Protein AF-A0A6G7WX08-F1 (afdb_monomer)

Foldseek 3Di:
DQDPLSVVLVVLCVVCVPDDDDVVVSVVVNVVSLVVRQVVDAWEWDADPQRFTATPPPRHGQGDPPDPDGHQFRPPPSGRHGYDCPVVD

Mean predicted aligned error: 8.86 Å

pLDDT: mean 78.92, std 8.84, range [50.06, 92.25]

Solvent-accessible surface area (backbone atoms only — not comparable to full-atom values): 5312 Å² total; per-residue (Å²): 134,84,53,75,43,50,52,51,44,53,52,50,50,64,68,48,74,82,52,96,63,68,63,66,65,55,48,53,54,50,52,53,36,49,55,50,32,38,70,76,54,61,36,53,60,41,74,51,98,87,57,28,29,19,31,68,86,78,64,48,73,30,30,51,74,89,54,91,69,66,43,62,36,34,80,48,88,89,64,55,45,37,45,45,59,81,88,78,111

Sequence (89 aa):
MKNKYQEALDDFESVYRNVTLDDDLTNEKRDVLQGLIDKETPMKPVKNSYGDYLCGKCNNLVWENFTPDRHERCNDKECGQVVDWSDEK

Secondary structure (DSSP, 8-state):
---HHHHHHHHHHHHHTT----HHHHHHHHHHHHHHHHHH-PBPPEE-TTS-EE-TTT--EEE-TT-S---SB---TTT-PBB--GGG-

Radius of gyration: 14.64 Å; Cα contacts (8 Å, |Δi|>4): 113; chains: 1; bounding box: 36×29×37 Å

Structure (mmCIF, N/CA/C/O backbone):
data_AF-A0A6G7WX08-F1
#
_entry.id   AF-A0A6G7WX08-F1
#
loop_
_atom_site.group_PDB
_atom_site.id
_atom_site.type_symbol
_atom_site.label_atom_id
_atom_site.label_alt_id
_atom_site.label_comp_id
_atom_site.label_asym_id
_atom_site.label_entity_id
_atom_site.label_seq_id
_atom_site.pdbx_PDB_ins_code
_atom_site.Cartn_x
_atom_site.Cartn_y
_atom_site.Cartn_z
_atom_site.occupancy
_atom_site.B_iso_or_equiv
_atom_site.auth_seq_id
_atom_site.auth_comp_id
_atom_site.auth_asym_id
_atom_site.auth_atom_id
_atom_site.pdbx_PDB_model_num
ATOM 1 N N . MET A 1 1 ? -8.118 -11.120 1.035 1.00 50.06 1 MET A N 1
ATOM 2 C CA . MET A 1 1 ? -8.450 -11.275 2.467 1.00 50.06 1 MET A CA 1
ATOM 3 C C . MET A 1 1 ? -8.046 -9.978 3.147 1.00 50.06 1 MET A C 1
ATOM 5 O O . MET A 1 1 ? -6.895 -9.594 2.981 1.00 50.06 1 MET A O 1
ATOM 9 N N . LYS A 1 2 ? -8.978 -9.241 3.764 1.00 63.59 2 LYS A N 1
ATOM 10 C CA . LYS A 1 2 ? -8.635 -8.016 4.504 1.00 63.59 2 LYS A CA 1
ATOM 11 C C . LYS A 1 2 ? -7.993 -8.429 5.832 1.00 63.59 2 LYS A C 1
ATOM 13 O O . LYS A 1 2 ? -8.403 -9.432 6.408 1.00 63.59 2 LYS A O 1
ATOM 18 N N . ASN A 1 3 ? -6.946 -7.728 6.263 1.00 76.88 3 ASN A N 1
ATOM 19 C CA . ASN A 1 3 ? -6.392 -7.934 7.600 1.00 76.88 3 ASN A CA 1
ATOM 20 C C . ASN A 1 3 ? -7.223 -7.132 8.622 1.00 76.88 3 ASN A C 1
ATOM 22 O O . ASN A 1 3 ? -7.927 -6.190 8.253 1.00 76.88 3 ASN A O 1
ATOM 26 N N . LYS A 1 4 ? -7.107 -7.475 9.906 1.00 79.44 4 LYS A N 1
ATOM 27 C CA . LYS A 1 4 ? -7.859 -6.830 10.999 1.00 79.44 4 LYS A CA 1
ATOM 28 C C . LYS A 1 4 ? -7.615 -5.317 11.128 1.00 79.44 4 LYS A C 1
ATOM 30 O O . LYS A 1 4 ? -8.472 -4.605 11.636 1.00 79.44 4 LYS A O 1
ATOM 35 N N . TYR A 1 5 ? -6.463 -4.806 10.687 1.00 82.25 5 TYR A N 1
ATOM 36 C CA . TYR A 1 5 ? -6.182 -3.366 10.687 1.00 82.25 5 TYR A CA 1
ATOM 37 C C . TYR A 1 5 ? -6.845 -2.656 9.510 1.00 82.25 5 TYR A C 1
ATOM 39 O O . TYR A 1 5 ? -7.270 -1.518 9.663 1.00 82.25 5 TYR A O 1
ATOM 47 N N . GLN A 1 6 ? -6.969 -3.323 8.360 1.00 73.44 6 GLN A N 1
ATOM 48 C CA . GLN A 1 6 ? -7.751 -2.819 7.235 1.00 73.44 6 GLN A CA 1
ATOM 49 C C . GLN A 1 6 ? -9.229 -2.748 7.617 1.00 73.44 6 GLN A C 1
ATOM 51 O O . GLN A 1 6 ? -9.868 -1.754 7.313 1.00 73.44 6 GLN A O 1
ATOM 56 N N . GLU A 1 7 ? -9.755 -3.745 8.332 1.00 78.69 7 GLU A N 1
ATOM 57 C CA . GLU A 1 7 ? -11.117 -3.688 8.888 1.00 78.69 7 GLU A CA 1
ATOM 58 C C . GLU A 1 7 ? -11.271 -2.528 9.885 1.00 78.69 7 GLU A C 1
ATOM 60 O O . GLU A 1 7 ? -12.208 -1.747 9.771 1.00 78.69 7 GLU A O 1
ATOM 65 N N . ALA A 1 8 ? -10.305 -2.341 10.791 1.00 83.44 8 ALA A N 1
ATOM 66 C CA . ALA A 1 8 ? -10.320 -1.224 11.736 1.00 83.44 8 ALA A CA 1
ATOM 67 C C . ALA A 1 8 ? -10.232 0.155 11.056 1.00 83.44 8 ALA A C 1
ATOM 69 O O . ALA A 1 8 ? -10.855 1.105 11.526 1.00 83.44 8 ALA A O 1
ATOM 70 N N . LEU A 1 9 ? -9.470 0.276 9.963 1.00 81.06 9 LEU A N 1
ATOM 71 C CA . LEU A 1 9 ? -9.409 1.500 9.165 1.00 81.06 9 LEU A CA 1
ATOM 72 C C . LEU A 1 9 ? -10.731 1.753 8.436 1.00 81.06 9 LEU A C 1
ATOM 74 O O . LEU A 1 9 ? -11.223 2.876 8.466 1.00 81.06 9 LEU A O 1
ATOM 78 N N . ASP A 1 10 ? -11.328 0.720 7.842 1.00 78.38 10 ASP A N 1
ATOM 79 C CA . ASP A 1 10 ? -12.619 0.828 7.158 1.00 78.38 10 ASP A CA 1
ATOM 80 C C . ASP A 1 10 ? -13.733 1.258 8.144 1.00 78.38 10 ASP A C 1
ATOM 82 O O . ASP A 1 10 ? -14.527 2.153 7.838 1.00 78.38 10 ASP A O 1
ATOM 86 N N . ASP A 1 11 ? -13.756 0.685 9.354 1.00 83.19 11 ASP A N 1
ATOM 87 C CA . ASP A 1 11 ? -14.683 1.066 10.429 1.00 83.19 11 ASP A CA 1
ATOM 88 C C . ASP A 1 11 ? -14.443 2.508 10.900 1.00 83.19 11 ASP A C 1
ATOM 90 O O . ASP A 1 11 ? -15.391 3.286 11.062 1.00 83.19 11 ASP A O 1
ATOM 94 N N . PHE A 1 12 ? -13.174 2.889 11.078 1.00 81.69 12 PHE A N 1
ATOM 95 C CA . PHE A 1 12 ? -12.781 4.253 11.426 1.00 81.69 12 PHE A CA 1
ATOM 96 C C . PHE A 1 12 ? -13.252 5.255 10.363 1.00 81.69 12 PHE A C 1
ATOM 98 O O . PHE A 1 12 ? -13.909 6.239 10.687 1.00 81.69 12 PHE A O 1
ATOM 105 N N . GLU A 1 13 ? -13.021 5.001 9.077 1.00 76.00 13 GLU A N 1
ATOM 106 C CA . GLU A 1 13 ? -13.496 5.894 8.015 1.00 76.00 13 GLU A CA 1
ATOM 107 C C . GLU A 1 13 ? -15.026 5.955 7.923 1.00 76.00 13 GLU A C 1
ATOM 109 O O . GLU A 1 13 ? -15.588 7.028 7.684 1.00 76.00 13 GLU A O 1
ATOM 114 N N . SER A 1 14 ? -15.713 4.830 8.145 1.00 78.69 14 SER A N 1
ATOM 115 C CA . SER A 1 14 ? -17.177 4.756 8.115 1.00 78.69 14 SER A CA 1
ATOM 116 C C . SER A 1 14 ? -17.826 5.597 9.217 1.00 78.69 14 SER A C 1
ATOM 118 O O . SER A 1 14 ? -18.822 6.280 8.969 1.00 78.69 14 SER A O 1
ATOM 120 N N . VAL A 1 15 ? -17.275 5.569 10.433 1.00 74.31 15 VAL A N 1
ATOM 121 C CA . VAL A 1 15 ? -17.799 6.343 11.571 1.00 74.31 15 VAL A CA 1
ATOM 122 C C . VAL A 1 15 ? -17.539 7.842 11.386 1.00 74.31 15 VAL A C 1
ATOM 124 O O . VAL A 1 15 ? -18.391 8.665 11.722 1.00 74.31 15 VAL A O 1
ATOM 127 N N . TYR A 1 16 ? -16.395 8.204 10.806 1.00 70.50 16 TYR A N 1
ATOM 128 C CA . TYR A 1 16 ? -15.934 9.592 10.739 1.00 70.50 16 TYR A CA 1
ATOM 129 C C . TYR A 1 16 ? -16.382 10.327 9.467 1.00 70.50 16 TYR A C 1
ATOM 131 O O . TYR A 1 16 ? -16.332 11.553 9.424 1.00 70.50 16 TYR A O 1
ATOM 139 N N . ARG A 1 17 ? -16.913 9.618 8.459 1.00 64.31 17 ARG A N 1
ATOM 140 C CA . ARG A 1 17 ? -17.397 10.198 7.188 1.00 64.31 17 ARG A CA 1
ATOM 141 C C . ARG A 1 17 ? -18.442 11.311 7.344 1.00 64.31 17 ARG A C 1
ATOM 143 O O . ARG A 1 17 ? -18.635 12.083 6.412 1.00 64.31 17 ARG A O 1
ATOM 150 N N . ASN A 1 18 ? -19.123 11.373 8.491 1.00 62.66 18 ASN A N 1
ATOM 151 C CA . ASN A 1 18 ? -20.237 12.288 8.756 1.00 62.66 18 ASN A CA 1
ATOM 152 C C . ASN A 1 18 ? -20.030 13.189 9.988 1.00 62.66 18 ASN A C 1
ATOM 154 O O . ASN A 1 18 ? -20.979 13.852 10.409 1.00 62.66 18 ASN A O 1
ATOM 158 N N . VAL A 1 19 ? -18.836 13.209 10.591 1.00 64.75 19 VAL A N 1
ATOM 159 C CA . VAL A 1 19 ? -18.579 13.979 11.818 1.00 64.75 19 VAL A CA 1
ATOM 160 C C . VAL A 1 19 ? -17.444 14.967 11.578 1.00 64.75 19 VAL A C 1
ATOM 162 O O . VAL A 1 19 ? -16.350 14.575 11.190 1.00 64.75 19 VAL A O 1
ATOM 165 N N . THR A 1 20 ? -17.695 16.254 11.827 1.00 58.19 20 THR A N 1
ATOM 166 C CA . THR A 1 20 ? -16.638 17.272 11.877 1.00 58.19 20 THR A CA 1
ATOM 167 C C . THR A 1 20 ? -15.879 17.094 13.189 1.00 58.19 20 THR A C 1
ATOM 169 O O . THR A 1 20 ? -16.341 17.530 14.244 1.00 58.19 20 THR A O 1
ATOM 172 N N . LEU A 1 21 ? -14.767 16.371 13.142 1.00 61.19 21 LEU A N 1
ATOM 173 C CA . LEU A 1 21 ? -13.861 16.197 14.274 1.00 61.19 21 LEU A CA 1
ATOM 174 C C . LEU A 1 21 ? -12.599 17.026 14.068 1.00 61.19 21 LEU A C 1
ATOM 176 O O . LEU A 1 21 ? -12.388 17.596 13.005 1.00 61.19 21 LEU A O 1
ATOM 180 N N . ASP A 1 22 ? -11.797 17.116 15.124 1.00 68.88 22 ASP A N 1
ATOM 181 C CA . ASP A 1 22 ? -10.447 17.658 15.052 1.00 68.88 22 ASP A CA 1
ATOM 182 C C . ASP A 1 22 ? -9.652 16.868 13.994 1.00 68.88 22 ASP A C 1
ATOM 184 O O . ASP A 1 22 ? -9.405 15.661 14.147 1.00 68.88 22 ASP A O 1
ATOM 188 N N . ASP A 1 23 ? -9.351 17.537 12.879 1.00 67.81 23 ASP A N 1
ATOM 189 C CA . ASP A 1 23 ? -8.732 16.938 11.697 1.00 67.81 23 ASP A CA 1
ATOM 190 C C . ASP A 1 23 ? -7.355 16.343 12.035 1.00 67.81 23 ASP A C 1
ATOM 192 O O . ASP A 1 23 ? -6.985 15.300 11.490 1.00 67.81 23 ASP A O 1
ATOM 196 N N . ASP A 1 24 ? -6.630 16.928 12.993 1.00 72.44 24 ASP A N 1
ATOM 197 C CA . ASP A 1 24 ? -5.269 16.508 13.334 1.00 72.44 24 ASP A CA 1
ATOM 198 C C . ASP A 1 24 ? -5.259 15.144 14.038 1.00 72.44 24 ASP A C 1
ATOM 200 O O . ASP A 1 24 ? -4.519 14.237 13.646 1.00 72.44 24 ASP A O 1
ATOM 204 N N . LEU A 1 25 ? -6.144 14.943 15.022 1.00 71.56 25 LEU A N 1
ATOM 205 C CA . LEU A 1 25 ? -6.262 13.656 15.721 1.00 71.56 25 LEU A CA 1
ATOM 206 C C . LEU A 1 25 ? -6.775 12.553 14.781 1.00 71.56 25 LEU A C 1
ATOM 208 O O . LEU A 1 25 ? -6.373 11.391 14.887 1.00 71.56 25 LEU A O 1
ATOM 212 N N . THR A 1 26 ? -7.666 12.913 13.855 1.00 76.50 26 THR A N 1
ATOM 213 C CA . THR A 1 26 ? -8.256 11.973 12.894 1.00 76.50 26 THR A CA 1
ATOM 214 C C . THR A 1 26 ? -7.215 11.493 11.877 1.00 76.50 26 THR A C 1
ATOM 216 O O . THR A 1 26 ? -7.155 10.297 11.574 1.00 76.50 26 THR A O 1
ATOM 219 N N . ASN A 1 27 ? -6.351 12.397 11.408 1.00 76.44 27 ASN A N 1
ATOM 220 C CA . ASN A 1 27 ? -5.240 12.072 10.516 1.00 76.44 27 ASN A CA 1
ATOM 221 C C . ASN A 1 27 ? -4.166 11.230 11.221 1.00 76.44 27 ASN A C 1
ATOM 223 O O . ASN A 1 27 ? -3.746 10.212 10.676 1.00 76.44 27 ASN A O 1
ATOM 227 N N . GLU A 1 28 ? -3.803 11.554 12.468 1.00 82.06 28 GLU A N 1
ATOM 228 C CA . GLU A 1 28 ? -2.812 10.773 13.225 1.00 82.06 28 GLU A CA 1
ATOM 229 C C . GLU A 1 28 ? -3.251 9.307 13.406 1.00 82.06 28 GLU A C 1
ATOM 231 O O . GLU A 1 28 ? -2.470 8.373 13.202 1.00 82.06 28 GLU A O 1
AT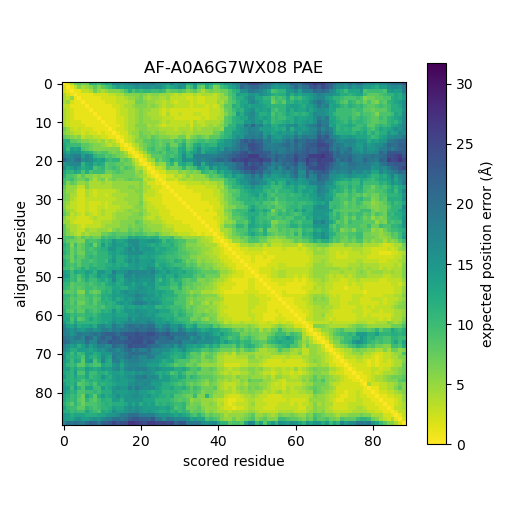OM 236 N N . LYS A 1 29 ? -4.522 9.066 13.762 1.00 81.31 29 LYS A N 1
ATOM 237 C CA . LYS A 1 29 ? -5.043 7.695 13.923 1.00 81.31 29 LYS A CA 1
ATOM 238 C C . LYS A 1 29 ? -5.118 6.938 12.602 1.00 81.31 29 LYS A C 1
ATOM 240 O O . LYS A 1 29 ? -4.813 5.742 12.582 1.00 81.31 29 LYS A O 1
ATOM 245 N N . ARG A 1 30 ? -5.471 7.626 11.514 1.00 80.62 30 ARG A N 1
ATOM 246 C CA . ARG A 1 30 ? -5.445 7.072 10.156 1.00 80.62 30 ARG A CA 1
ATOM 247 C C . ARG A 1 30 ? -4.030 6.638 9.770 1.00 80.62 30 ARG A C 1
ATOM 249 O O . ARG A 1 30 ? -3.857 5.500 9.338 1.00 80.62 30 ARG A O 1
ATOM 256 N N . ASP A 1 31 ? -3.028 7.480 10.007 1.00 81.12 31 ASP A N 1
ATOM 257 C CA . ASP A 1 31 ? -1.627 7.184 9.686 1.00 81.12 31 ASP A CA 1
ATOM 258 C C . ASP A 1 31 ? -1.093 5.984 10.479 1.00 81.12 31 ASP A C 1
ATOM 260 O O . ASP A 1 31 ? -0.410 5.116 9.927 1.00 81.12 31 ASP A O 1
ATOM 264 N N . VAL A 1 32 ? -1.451 5.876 11.764 1.00 86.06 32 VAL A N 1
ATOM 265 C CA . VAL A 1 32 ? -1.085 4.719 12.599 1.00 86.06 32 VAL A CA 1
ATOM 266 C C . VAL A 1 32 ? -1.700 3.426 12.060 1.00 86.06 32 VAL A C 1
ATOM 268 O O . VAL A 1 32 ? -0.992 2.425 11.921 1.00 86.06 32 VAL A O 1
ATOM 271 N N . LEU A 1 33 ? -3.001 3.428 11.751 1.00 82.06 33 LEU A N 1
ATOM 272 C CA . LEU A 1 33 ? -3.688 2.253 11.205 1.00 82.06 33 LEU A CA 1
ATOM 273 C C . LEU A 1 33 ? -3.112 1.859 9.845 1.00 82.06 33 LEU A C 1
ATOM 275 O O . LEU A 1 33 ? -2.830 0.680 9.619 1.00 82.06 33 LEU A O 1
ATOM 279 N N . GLN A 1 34 ? -2.850 2.837 8.981 1.00 76.81 34 GLN A N 1
ATOM 280 C CA . GLN A 1 34 ? -2.222 2.599 7.690 1.00 76.81 34 GLN A CA 1
ATOM 281 C C . GLN A 1 34 ? -0.825 1.981 7.855 1.00 76.81 34 GLN A C 1
ATOM 283 O O . GLN A 1 34 ? -0.528 0.968 7.226 1.00 76.81 34 GLN A O 1
ATOM 288 N N . GLY A 1 35 ? -0.001 2.493 8.775 1.00 80.06 35 GLY A N 1
ATOM 289 C CA . GLY A 1 35 ? 1.319 1.925 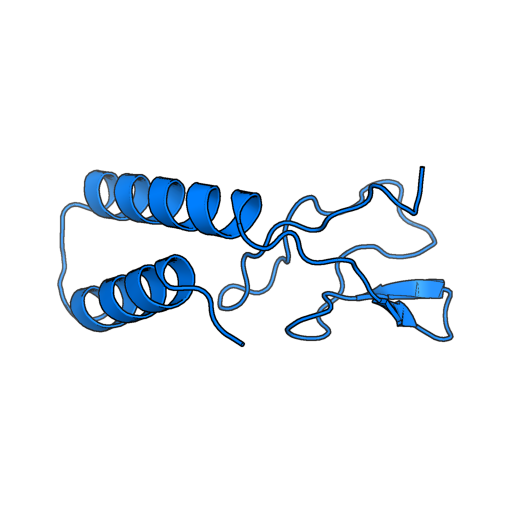9.061 1.00 80.06 35 GLY A CA 1
ATOM 290 C C . GLY A 1 35 ? 1.282 0.486 9.595 1.00 80.06 35 GLY A C 1
ATOM 291 O O . GLY A 1 35 ? 2.217 -0.284 9.364 1.00 80.06 35 GLY A O 1
ATOM 292 N N . LEU A 1 36 ? 0.213 0.089 10.293 1.00 83.62 36 LEU A N 1
ATOM 293 C CA . LEU A 1 36 ? 0.004 -1.301 10.718 1.00 83.62 36 LEU A CA 1
ATOM 294 C C . LEU A 1 36 ? -0.416 -2.202 9.549 1.00 83.62 36 LEU A C 1
ATOM 296 O O . LEU A 1 36 ? 0.078 -3.326 9.441 1.00 83.62 36 LEU A O 1
ATOM 300 N N . ILE A 1 37 ? -1.270 -1.706 8.648 1.00 78.94 37 ILE A N 1
ATOM 301 C CA . ILE A 1 37 ? -1.655 -2.409 7.413 1.00 78.9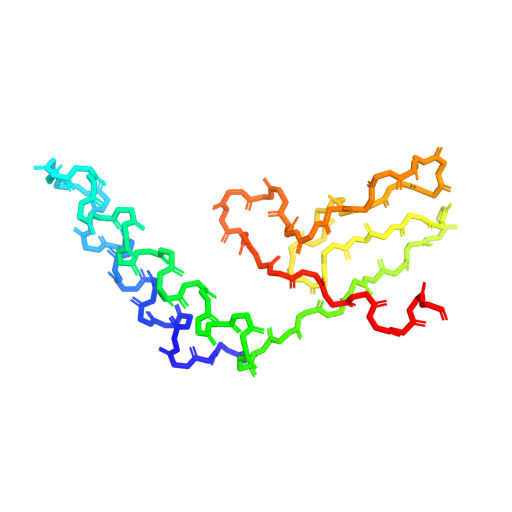4 37 ILE A CA 1
ATOM 302 C C . ILE A 1 37 ? -0.428 -2.657 6.538 1.00 78.94 37 ILE A C 1
ATOM 304 O O . ILE A 1 37 ? -0.231 -3.775 6.066 1.00 78.94 37 ILE A O 1
ATOM 308 N N . ASP A 1 38 ? 0.410 -1.637 6.366 1.00 72.56 38 ASP A N 1
ATOM 309 C CA . ASP A 1 38 ? 1.606 -1.710 5.526 1.00 72.56 38 ASP A CA 1
ATOM 310 C C . ASP A 1 38 ? 2.619 -2.740 6.059 1.00 72.56 38 ASP A C 1
ATOM 312 O O . ASP A 1 38 ? 3.292 -3.413 5.282 1.00 72.56 38 ASP A O 1
ATOM 316 N N . LYS A 1 39 ? 2.699 -2.911 7.387 1.00 76.31 39 LYS A N 1
ATOM 317 C CA . LYS A 1 39 ? 3.550 -3.928 8.031 1.00 76.31 39 LYS A CA 1
ATOM 318 C C . LYS A 1 39 ? 2.995 -5.344 7.909 1.00 76.31 39 LYS A C 1
ATOM 320 O O . LYS A 1 39 ? 3.771 -6.282 7.755 1.00 76.31 39 LYS A O 1
ATOM 325 N N . GLU A 1 40 ? 1.682 -5.513 8.053 1.00 79.81 40 GLU A N 1
ATOM 326 C CA . GLU A 1 40 ? 1.063 -6.844 8.124 1.00 79.81 40 GLU A CA 1
ATOM 327 C C . GLU A 1 40 ? 0.703 -7.394 6.735 1.00 79.81 40 GLU A C 1
ATOM 329 O O . GLU A 1 40 ? 0.688 -8.607 6.534 1.00 79.81 40 GLU A O 1
ATOM 334 N N . THR A 1 41 ? 0.464 -6.518 5.756 1.00 75.12 41 THR A N 1
ATOM 335 C CA . THR A 1 41 ? 0.166 -6.891 4.365 1.00 75.12 41 THR A CA 1
ATOM 336 C C . THR A 1 41 ? 0.828 -5.936 3.367 1.00 75.12 41 THR A C 1
ATOM 338 O O . THR A 1 41 ? 0.130 -5.128 2.747 1.00 75.12 41 THR A O 1
ATOM 341 N N . PRO A 1 42 ? 2.156 -6.023 3.177 1.00 70.94 42 PRO A N 1
ATOM 342 C CA . PRO A 1 42 ? 2.808 -5.378 2.045 1.00 70.94 42 PRO A CA 1
ATOM 343 C C . PRO A 1 42 ? 2.182 -5.865 0.732 1.00 70.94 42 PRO A C 1
ATOM 345 O O . PRO A 1 42 ? 1.972 -7.065 0.530 1.00 70.94 42 PRO A O 1
ATOM 348 N N . MET A 1 43 ? 1.841 -4.929 -0.154 1.00 85.31 43 MET A N 1
ATOM 349 C CA . MET A 1 43 ? 1.232 -5.231 -1.446 1.00 85.31 43 MET A CA 1
ATOM 350 C C . MET A 1 43 ? 2.293 -5.162 -2.536 1.00 85.31 43 MET A C 1
ATOM 352 O O . MET A 1 43 ? 2.909 -4.121 -2.743 1.00 85.31 43 MET A O 1
ATOM 356 N N . LYS A 1 44 ? 2.493 -6.268 -3.254 1.00 87.69 44 LYS A N 1
ATOM 357 C CA . LYS A 1 44 ? 3.395 -6.291 -4.406 1.00 87.69 44 LYS A CA 1
ATOM 358 C C . LYS A 1 44 ? 2.703 -5.696 -5.635 1.00 87.69 44 LYS A C 1
ATOM 360 O O . LYS A 1 44 ? 1.541 -6.034 -5.893 1.00 87.69 44 LYS A O 1
ATOM 365 N N . PRO A 1 45 ? 3.385 -4.833 -6.401 1.00 89.25 45 PRO A N 1
ATOM 366 C CA . PRO A 1 45 ? 2.833 -4.294 -7.629 1.00 89.25 45 PRO A CA 1
ATOM 367 C C . PRO A 1 45 ? 2.750 -5.375 -8.712 1.00 89.25 45 PRO A C 1
ATOM 369 O O . PRO A 1 45 ? 3.501 -6.350 -8.712 1.00 89.25 45 PRO A O 1
ATOM 372 N N . VAL A 1 46 ? 1.838 -5.188 -9.661 1.00 91.88 46 VAL A N 1
ATOM 373 C CA . VAL A 1 46 ? 1.621 -6.100 -10.787 1.00 91.88 46 VAL A CA 1
ATOM 374 C C . VAL A 1 46 ? 2.046 -5.414 -12.075 1.00 91.88 46 VAL A C 1
ATOM 376 O O . VAL A 1 46 ? 1.554 -4.334 -12.398 1.00 91.88 46 VAL A O 1
ATOM 379 N N . LYS A 1 47 ? 2.941 -6.051 -12.832 1.00 92.25 47 LYS A N 1
ATOM 380 C CA . LYS A 1 47 ? 3.409 -5.532 -14.118 1.00 92.25 47 LYS A CA 1
ATOM 381 C C . LYS A 1 47 ? 2.385 -5.792 -15.223 1.00 92.25 47 LYS A C 1
ATOM 383 O O . LYS A 1 47 ? 1.936 -6.926 -15.398 1.00 92.25 47 LYS A O 1
ATOM 388 N N . ASN A 1 48 ? 2.021 -4.757 -15.975 1.00 91.25 48 ASN A N 1
ATOM 389 C CA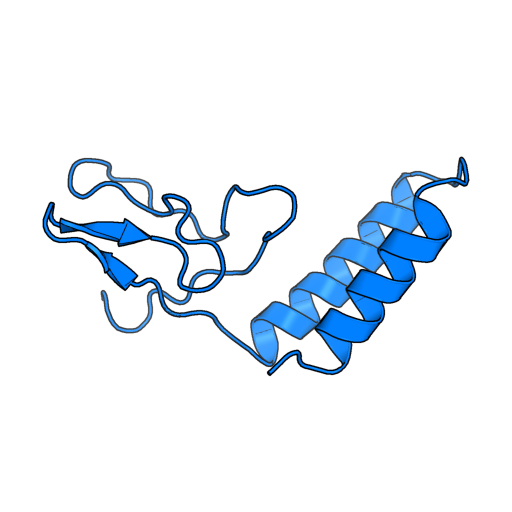 . ASN A 1 48 ? 1.133 -4.868 -17.132 1.00 91.25 48 ASN A CA 1
ATOM 390 C C . ASN A 1 48 ? 1.919 -5.210 -18.422 1.00 91.25 48 ASN A C 1
ATOM 392 O O . ASN A 1 48 ? 3.148 -5.295 -18.431 1.00 91.25 48 ASN A O 1
ATOM 396 N N . SER A 1 49 ? 1.211 -5.386 -19.543 1.00 91.12 49 SER A N 1
ATOM 397 C CA . SER A 1 49 ? 1.818 -5.701 -20.849 1.00 91.12 49 SER A CA 1
ATOM 398 C C . SER A 1 49 ? 2.677 -4.579 -21.446 1.00 91.12 49 SER A C 1
ATOM 400 O 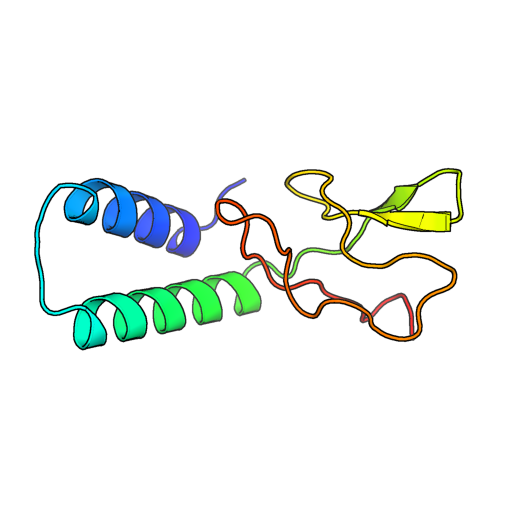O . SER A 1 49 ? 3.479 -4.846 -22.336 1.00 91.12 49 SER A O 1
ATOM 402 N N . TYR A 1 50 ? 2.503 -3.340 -20.984 1.00 87.75 50 TYR A N 1
ATOM 403 C CA . TYR A 1 50 ? 3.280 -2.169 -21.406 1.00 87.75 50 TYR A CA 1
ATOM 404 C C . TYR A 1 50 ? 4.560 -1.986 -20.574 1.00 87.75 50 TYR A C 1
ATOM 406 O O . TYR A 1 50 ? 5.419 -1.175 -20.915 1.00 87.75 50 TYR A O 1
ATOM 414 N N . GLY A 1 51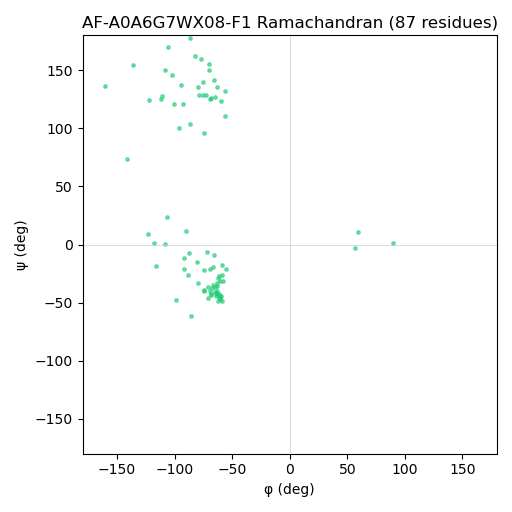 ? 4.723 -2.789 -19.520 1.00 88.31 51 GLY A N 1
ATOM 415 C CA . GLY A 1 51 ? 5.848 -2.726 -18.600 1.00 88.31 51 GLY A CA 1
ATOM 416 C C . GLY A 1 51 ? 5.632 -1.793 -17.410 1.00 88.31 51 GLY A C 1
ATOM 417 O O . GLY A 1 51 ? 6.534 -1.704 -16.582 1.00 88.31 51 GLY A O 1
ATOM 418 N N . ASP A 1 52 ? 4.469 -1.149 -17.298 1.00 90.75 52 ASP A N 1
ATOM 419 C CA . ASP A 1 52 ? 4.111 -0.336 -16.135 1.00 90.75 52 ASP A CA 1
ATOM 420 C C . ASP A 1 52 ? 3.693 -1.217 -14.965 1.00 90.75 52 ASP A C 1
ATOM 422 O O . ASP A 1 52 ? 3.269 -2.365 -15.136 1.00 90.75 52 ASP A O 1
ATOM 426 N N . TYR A 1 53 ? 3.757 -0.650 -13.769 1.00 91.75 53 TYR A N 1
ATOM 427 C CA . TYR A 1 53 ? 3.409 -1.333 -12.538 1.00 91.75 53 TYR A CA 1
ATOM 428 C C . TYR A 1 53 ? 2.133 -0.737 -11.966 1.00 91.75 53 TYR A C 1
ATOM 430 O O . TYR A 1 53 ? 1.991 0.475 -11.775 1.00 91.75 53 TYR A O 1
ATOM 438 N N . LEU A 1 54 ? 1.197 -1.631 -11.686 1.00 91.56 54 LEU A N 1
ATOM 439 C CA . LEU A 1 54 ? -0.118 -1.338 -11.152 1.00 91.56 54 LEU A CA 1
ATOM 440 C C . LEU A 1 54 ? -0.202 -1.798 -9.699 1.00 91.56 54 LEU A C 1
ATOM 442 O O . LEU A 1 54 ? 0.431 -2.770 -9.288 1.00 91.56 54 LEU A O 1
ATOM 446 N N . CYS A 1 55 ? -1.024 -1.114 -8.918 1.00 89.62 55 CYS A N 1
ATOM 447 C CA . CYS A 1 55 ? -1.406 -1.544 -7.588 1.00 89.62 55 CYS A CA 1
ATOM 448 C C . CYS A 1 55 ? -2.101 -2.907 -7.673 1.00 89.62 55 CYS A C 1
ATOM 450 O O . CYS A 1 55 ? -3.137 -3.032 -8.323 1.00 89.62 55 CYS A O 1
ATOM 452 N N . GLY A 1 56 ? -1.594 -3.911 -6.958 1.00 85.19 56 GLY A N 1
ATOM 453 C CA . GLY A 1 56 ? -2.185 -5.250 -6.921 1.00 85.19 56 GLY A CA 1
ATOM 454 C C . GLY A 1 56 ? -3.579 -5.329 -6.277 1.00 85.19 56 GLY A C 1
ATOM 455 O O . GLY A 1 56 ? -4.215 -6.377 -6.350 1.00 85.19 56 GLY A O 1
ATOM 456 N N . LYS A 1 57 ? -4.070 -4.247 -5.648 1.00 83.94 57 LYS A N 1
ATOM 457 C CA . LYS A 1 57 ? -5.407 -4.177 -5.026 1.00 83.94 57 LYS A CA 1
ATOM 458 C C . LYS A 1 57 ? -6.445 -3.483 -5.909 1.00 83.94 57 LYS A C 1
ATOM 460 O O . LYS A 1 57 ? -7.548 -4.001 -6.050 1.00 83.94 57 LYS A O 1
ATOM 465 N N . CYS A 1 58 ? -6.124 -2.316 -6.470 1.00 86.62 58 CYS A N 1
ATOM 466 C CA . CYS A 1 58 ? -7.085 -1.494 -7.221 1.00 86.62 58 CYS A CA 1
ATOM 467 C C . CYS A 1 58 ? -6.714 -1.277 -8.694 1.00 86.62 58 CYS A C 1
ATOM 469 O O . CYS A 1 58 ? -7.441 -0.589 -9.402 1.00 86.62 58 CYS A O 1
ATOM 471 N N . ASN A 1 59 ? -5.602 -1.852 -9.166 1.00 89.50 59 ASN A N 1
ATOM 472 C CA . ASN A 1 59 ? -5.077 -1.714 -10.529 1.00 89.50 59 ASN A CA 1
ATOM 473 C C . ASN A 1 59 ? -4.750 -0.277 -10.972 1.00 89.50 59 ASN A C 1
ATOM 475 O O . ASN A 1 59 ? -4.452 -0.060 -12.145 1.00 89.50 59 ASN A O 1
ATOM 479 N N . ASN A 1 60 ? -4.753 0.699 -10.060 1.00 89.69 60 ASN A N 1
ATOM 480 C CA . ASN A 1 60 ? -4.256 2.038 -10.358 1.00 89.69 60 ASN A CA 1
ATOM 481 C C . ASN A 1 60 ? -2.738 2.045 -10.530 1.00 89.69 60 ASN A C 1
ATOM 483 O O . ASN A 1 60 ? -2.020 1.262 -9.912 1.00 89.69 60 ASN A O 1
ATOM 487 N N . LEU A 1 61 ? -2.259 2.963 -11.358 1.00 89.62 61 LEU A N 1
ATOM 488 C CA . LEU A 1 61 ? -0.854 3.103 -11.707 1.00 89.62 61 LEU A CA 1
ATOM 489 C C . LEU A 1 61 ? -0.009 3.507 -10.489 1.00 89.62 61 LEU A C 1
ATOM 491 O O . LEU A 1 61 ? -0.314 4.489 -9.806 1.00 89.62 61 LEU A O 1
ATOM 495 N N . VAL A 1 62 ? 1.051 2.744 -10.214 1.00 90.00 62 VAL A N 1
ATOM 496 C CA . VAL A 1 62 ? 2.006 3.026 -9.125 1.00 90.00 62 VAL A CA 1
ATOM 497 C C . VAL A 1 62 ? 3.414 3.319 -9.628 1.00 90.00 62 VAL A C 1
ATOM 499 O O . VAL A 1 62 ? 4.202 3.911 -8.897 1.00 90.00 62 VAL A O 1
ATOM 502 N N . TRP A 1 63 ? 3.729 2.942 -10.868 1.00 88.56 63 TRP A N 1
ATOM 503 C CA . TRP A 1 63 ? 4.949 3.359 -11.552 1.00 88.56 63 TRP A CA 1
ATOM 504 C C . TRP A 1 63 ? 4.801 3.174 -13.065 1.00 88.56 63 TRP A C 1
ATOM 506 O O . TRP A 1 63 ? 4.298 2.144 -13.516 1.00 88.56 63 TRP A O 1
ATOM 516 N N . GLU A 1 64 ? 5.251 4.159 -13.839 1.00 85.88 64 GLU A N 1
ATOM 517 C CA . GLU A 1 64 ? 5.362 4.067 -15.297 1.00 85.88 64 GLU A CA 1
ATOM 518 C C . GLU A 1 64 ? 6.780 3.643 -15.665 1.00 85.88 64 GLU A C 1
ATOM 520 O O . GLU A 1 64 ? 7.751 4.176 -15.133 1.00 85.88 64 GLU A O 1
ATOM 525 N N . ASN A 1 65 ? 6.923 2.731 -16.625 1.00 72.06 65 ASN A N 1
ATOM 526 C CA . ASN A 1 65 ? 8.222 2.142 -16.983 1.00 72.06 65 ASN A CA 1
ATOM 527 C C . ASN A 1 65 ? 9.283 3.182 -17.430 1.00 72.06 65 ASN A C 1
ATOM 529 O O . ASN A 1 65 ? 10.477 2.892 -17.464 1.00 72.06 65 ASN A O 1
ATOM 533 N N . PHE A 1 66 ? 8.851 4.397 -17.784 1.00 67.12 66 PHE A N 1
ATOM 534 C CA . PHE A 1 66 ? 9.695 5.490 -18.276 1.00 67.12 66 PHE A CA 1
ATOM 535 C C . PHE A 1 66 ? 9.884 6.639 -17.278 1.00 67.12 66 PHE A C 1
ATOM 537 O O . PHE A 1 66 ? 10.572 7.609 -17.606 1.00 67.12 66 PHE A O 1
ATOM 544 N N . THR A 1 67 ? 9.305 6.557 -16.077 1.00 72.69 67 THR A N 1
ATOM 545 C CA . THR A 1 67 ? 9.490 7.577 -15.039 1.00 72.69 67 THR A CA 1
ATOM 546 C C . THR A 1 67 ? 10.482 7.095 -13.981 1.00 72.69 67 THR A C 1
ATOM 548 O O . THR A 1 67 ? 10.569 5.902 -13.703 1.00 72.69 67 THR A O 1
ATOM 551 N N . PRO A 1 68 ? 11.291 7.984 -13.389 1.00 65.88 68 PRO A N 1
ATOM 552 C CA . PRO A 1 68 ? 12.206 7.594 -12.316 1.00 65.88 68 PRO A CA 1
ATOM 553 C C . PRO A 1 68 ? 11.481 7.345 -10.983 1.00 65.88 68 PRO A C 1
ATOM 555 O O . PRO A 1 68 ? 11.993 6.616 -10.134 1.00 65.88 68 PRO A O 1
ATOM 558 N N . ASP A 1 69 ? 10.286 7.912 -10.807 1.00 74.25 69 ASP A N 1
ATOM 559 C CA . ASP A 1 69 ? 9.619 7.980 -9.511 1.00 74.25 69 ASP A CA 1
ATOM 560 C C . ASP A 1 69 ? 8.618 6.832 -9.337 1.00 74.25 69 ASP A C 1
ATOM 562 O O . ASP A 1 69 ? 7.493 6.859 -9.839 1.00 74.25 69 ASP A O 1
ATOM 566 N N . ARG A 1 70 ? 9.039 5.802 -8.598 1.00 78.81 70 ARG A N 1
ATOM 567 C CA . ARG A 1 70 ? 8.144 4.754 -8.089 1.00 78.81 70 ARG A CA 1
ATOM 568 C C . ARG A 1 70 ? 7.339 5.313 -6.924 1.00 78.81 70 ARG A C 1
ATOM 570 O O . ARG A 1 70 ? 7.920 5.828 -5.970 1.00 78.81 70 ARG A O 1
ATOM 577 N N . HIS A 1 71 ? 6.019 5.164 -6.949 1.00 80.44 71 HIS A N 1
ATOM 578 C CA . HIS A 1 71 ? 5.218 5.542 -5.792 1.00 80.44 71 HIS A CA 1
ATOM 579 C C . HIS A 1 71 ? 5.420 4.529 -4.656 1.00 80.44 71 HIS A C 1
ATOM 581 O O . HIS A 1 71 ? 5.275 3.318 -4.837 1.00 80.44 71 HIS A O 1
ATOM 587 N N . GLU A 1 72 ? 5.732 5.027 -3.459 1.00 81.31 72 GLU A N 1
ATOM 588 C CA . GLU A 1 72 ? 5.813 4.205 -2.242 1.00 81.31 72 GLU A CA 1
ATOM 589 C C . GLU A 1 72 ? 4.430 3.711 -1.791 1.00 81.31 72 GLU A C 1
ATOM 591 O O . GLU A 1 72 ? 4.319 2.726 -1.064 1.00 81.31 72 GLU A O 1
ATOM 596 N N . ARG A 1 73 ? 3.363 4.389 -2.233 1.00 82.12 73 ARG A N 1
ATOM 597 C CA . ARG A 1 73 ? 1.961 4.093 -1.924 1.00 82.12 73 ARG A CA 1
ATOM 598 C C . ARG A 1 73 ? 1.102 4.191 -3.177 1.00 82.12 73 ARG A C 1
ATOM 600 O O . ARG A 1 73 ? 1.420 4.923 -4.107 1.00 82.12 73 ARG A O 1
ATOM 607 N N . CYS A 1 74 ? -0.021 3.484 -3.202 1.00 84.06 74 CYS A N 1
ATOM 608 C CA . CYS A 1 74 ? -1.015 3.677 -4.246 1.00 84.06 74 CYS A CA 1
ATOM 609 C C . CYS A 1 74 ? -1.680 5.057 -4.110 1.00 84.06 74 CYS A C 1
ATOM 611 O O . CYS A 1 74 ? -2.247 5.362 -3.064 1.00 84.06 74 CYS A O 1
ATOM 613 N N . ASN A 1 75 ? -1.661 5.853 -5.185 1.00 79.75 75 ASN A N 1
ATOM 614 C CA . ASN A 1 75 ? -2.235 7.208 -5.221 1.00 79.75 75 ASN A CA 1
ATOM 615 C C . ASN A 1 75 ? -3.770 7.243 -5.213 1.00 79.75 75 ASN A C 1
ATOM 617 O O . ASN A 1 75 ? -4.371 8.317 -5.154 1.00 79.75 75 ASN A O 1
ATOM 621 N N . ASP A 1 76 ? -4.416 6.085 -5.310 1.00 81.69 76 ASP A N 1
ATOM 622 C CA . ASP A 1 76 ? -5.858 5.997 -5.179 1.00 81.69 76 ASP A CA 1
ATOM 623 C C . ASP A 1 76 ? -6.274 6.279 -3.737 1.00 81.69 76 ASP A C 1
ATOM 625 O O . ASP A 1 76 ? -5.790 5.634 -2.802 1.00 81.69 76 ASP A O 1
ATOM 629 N N . LYS A 1 77 ? -7.179 7.249 -3.577 1.00 69.81 77 LYS A N 1
ATOM 630 C CA . LYS A 1 77 ? -7.616 7.747 -2.269 1.00 69.81 77 LYS A CA 1
ATOM 631 C C . LYS A 1 77 ? -8.276 6.673 -1.406 1.00 69.81 77 LYS A C 1
ATOM 633 O O . LYS A 1 77 ? -8.237 6.799 -0.189 1.00 69.81 77 LYS A O 1
ATOM 638 N N . GLU A 1 78 ? -8.882 5.657 -2.016 1.00 7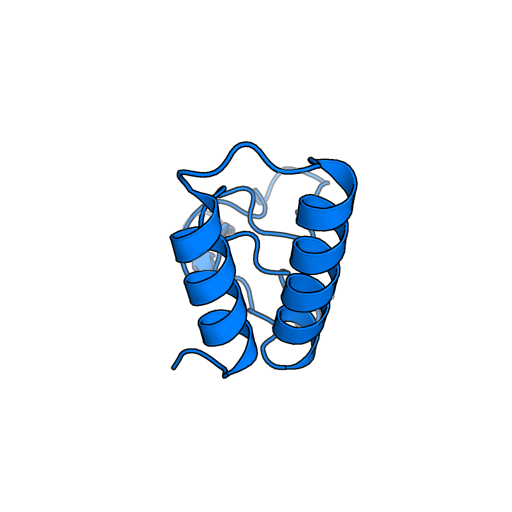1.12 78 GLU A N 1
ATOM 639 C CA . GLU A 1 78 ? -9.526 4.553 -1.296 1.00 71.12 78 GLU A CA 1
ATOM 640 C C . GLU A 1 78 ? -8.561 3.377 -1.075 1.00 71.12 78 GLU A C 1
ATOM 642 O O . GLU A 1 78 ? -8.762 2.543 -0.191 1.00 71.12 78 GLU A O 1
ATOM 647 N N . CYS A 1 79 ? -7.491 3.289 -1.870 1.00 78.38 79 CYS A N 1
ATOM 648 C CA . CYS A 1 79 ? -6.495 2.241 -1.734 1.00 78.38 79 CYS A CA 1
ATOM 649 C C . CYS A 1 79 ? -5.417 2.586 -0.708 1.00 78.38 79 CYS A C 1
ATOM 651 O O . CYS A 1 79 ? -5.238 1.802 0.223 1.00 78.38 79 CYS A O 1
ATOM 653 N N . GLY A 1 80 ? -4.650 3.665 -0.925 1.00 73.94 80 GLY A N 1
ATOM 654 C CA . GLY A 1 80 ? -3.590 4.169 -0.029 1.00 73.94 80 GLY A CA 1
ATOM 655 C C . GLY A 1 80 ? -2.452 3.203 0.359 1.00 73.94 80 GLY A C 1
ATOM 656 O O . GLY A 1 80 ? -1.529 3.591 1.078 1.00 73.94 80 GLY A O 1
ATOM 657 N N . GLN A 1 81 ? -2.505 1.944 -0.089 1.00 79.38 81 GLN A N 1
ATOM 658 C CA . GLN A 1 81 ? -1.614 0.870 0.353 1.00 79.38 81 GLN A CA 1
ATOM 659 C C . GLN A 1 81 ? -0.163 1.105 -0.050 1.00 79.38 81 GLN A C 1
ATOM 661 O O . GLN A 1 81 ? 0.099 1.513 -1.184 1.00 79.38 81 GLN A O 1
ATOM 666 N N . VAL A 1 82 ? 0.769 0.761 0.844 1.00 83.31 82 VAL A N 1
ATOM 667 C CA . VAL A 1 82 ? 2.199 0.710 0.515 1.00 83.31 82 VAL A CA 1
ATOM 668 C C . VAL A 1 82 ? 2.484 -0.342 -0.541 1.00 83.31 82 VAL A C 1
ATOM 670 O O . VAL A 1 82 ? 1.998 -1.474 -0.477 1.00 83.31 82 VAL A O 1
ATOM 673 N N . VAL A 1 83 ? 3.308 0.064 -1.499 1.00 83.94 83 VAL A N 1
ATOM 674 C CA . VAL A 1 83 ? 3.814 -0.786 -2.565 1.00 83.94 83 VAL A CA 1
ATOM 675 C C . VAL A 1 83 ? 5.149 -1.380 -2.128 1.00 83.94 83 VAL A C 1
ATOM 677 O O . VAL A 1 83 ? 6.110 -0.667 -1.838 1.00 83.94 83 VAL A O 1
ATOM 680 N N . ASP A 1 84 ? 5.211 -2.703 -2.087 1.00 86.19 84 ASP A N 1
ATOM 681 C CA . ASP A 1 84 ? 6.419 -3.465 -1.803 1.00 86.19 84 ASP A CA 1
ATOM 682 C C . ASP A 1 84 ? 7.215 -3.707 -3.089 1.00 86.19 84 ASP A C 1
ATOM 684 O O . ASP A 1 84 ? 6.884 -4.565 -3.905 1.00 86.19 84 ASP A O 1
ATOM 688 N N . TRP A 1 85 ? 8.292 -2.940 -3.247 1.00 84.94 85 TRP A N 1
ATOM 689 C CA . TRP A 1 85 ? 9.215 -3.009 -4.382 1.00 84.94 85 TRP A CA 1
ATOM 690 C C . TRP A 1 85 ? 10.390 -3.977 -4.172 1.00 84.94 85 TRP A C 1
ATOM 692 O O . TRP A 1 85 ? 11.362 -3.916 -4.924 1.00 84.94 85 TRP A O 1
ATOM 702 N N . SER A 1 86 ? 10.361 -4.826 -3.138 1.00 83.00 86 SER A N 1
ATOM 703 C CA . SER A 1 86 ? 11.496 -5.691 -2.776 1.00 83.00 86 SER A CA 1
ATOM 704 C C . SER A 1 86 ? 11.953 -6.644 -3.887 1.00 83.00 86 SER A C 1
ATOM 706 O O . SER A 1 86 ? 13.151 -6.902 -3.981 1.00 83.00 86 SER A O 1
ATOM 708 N N . ASP A 1 87 ? 11.038 -7.104 -4.744 1.00 79.06 87 ASP A N 1
ATOM 709 C CA . A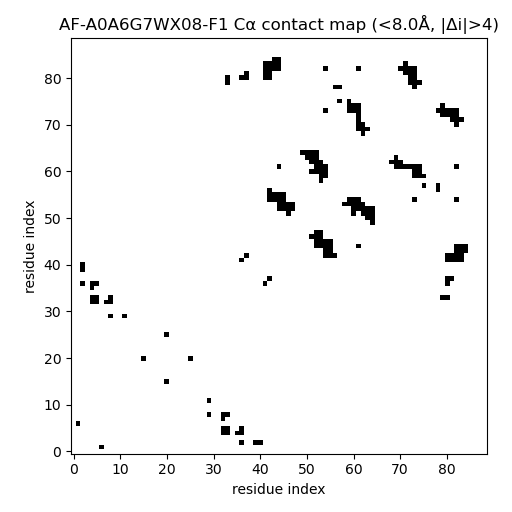SP A 1 87 ? 11.339 -7.998 -5.875 1.00 79.06 87 ASP A CA 1
ATOM 710 C C . ASP A 1 87 ? 11.904 -7.265 -7.108 1.00 79.06 87 ASP A C 1
ATOM 712 O O . ASP A 1 87 ? 12.441 -7.898 -8.011 1.00 79.06 87 ASP A O 1
ATOM 716 N N . GLU A 1 88 ? 11.782 -5.936 -7.162 1.00 73.81 88 GLU A N 1
ATOM 717 C CA . GLU A 1 88 ? 12.156 -5.094 -8.311 1.00 73.81 88 GLU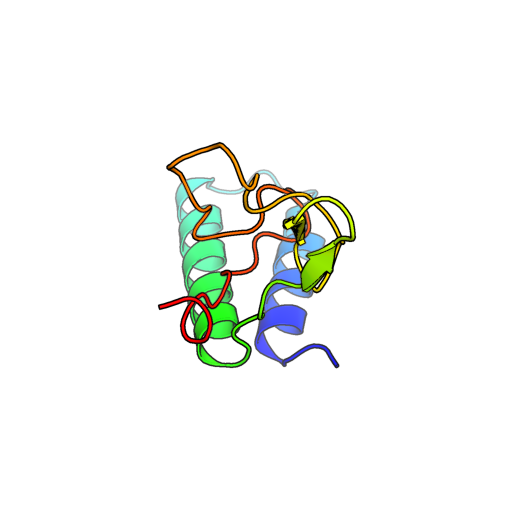 A CA 1
ATOM 718 C C . GLU A 1 88 ? 13.448 -4.296 -8.044 1.00 73.81 88 GLU A C 1
ATOM 720 O O . GLU A 1 88 ? 13.642 -3.207 -8.609 1.00 73.81 88 GLU A O 1
ATOM 725 N N . LYS A 1 89 ? 14.280 -4.802 -7.122 1.00 55.84 89 LYS A N 1
ATOM 726 C CA . LYS A 1 89 ? 15.621 -4.308 -6.779 1.00 55.84 89 LYS A CA 1
ATOM 727 C C . LYS A 1 89 ? 16.722 -5.074 -7.501 1.00 55.84 89 LYS A C 1
ATOM 729 O O . LYS A 1 89 ? 16.591 -6.306 -7.651 1.00 55.84 89 LYS A O 1
#